Protein AF-A0A8T4A378-F1 (afdb_monomer_lite)

Structure (mmCIF, N/CA/C/O backbone):
data_AF-A0A8T4A378-F1
#
_entry.id   AF-A0A8T4A378-F1
#
loop_
_atom_site.group_PDB
_atom_site.id
_atom_site.type_symbol
_atom_site.label_atom_id
_atom_site.label_alt_id
_atom_site.label_comp_id
_atom_site.label_asym_id
_atom_site.label_entity_id
_atom_site.label_seq_id
_atom_site.pdbx_PDB_ins_code
_atom_site.Cartn_x
_atom_site.Cartn_y
_atom_site.Cartn_z
_atom_site.occupancy
_atom_site.B_iso_or_equiv
_atom_site.auth_seq_id
_atom_site.auth_comp_id
_atom_site.auth_asym_id
_atom_site.auth_atom_id
_atom_site.pdbx_PDB_model_num
ATOM 1 N N . MET A 1 1 ? 8.431 2.546 -14.492 1.00 67.19 1 MET A N 1
ATOM 2 C CA . MET A 1 1 ? 8.158 1.086 -14.587 1.00 67.19 1 MET A CA 1
ATOM 3 C C . MET A 1 1 ? 9.475 0.411 -14.910 1.00 67.19 1 MET A C 1
ATOM 5 O O . MET A 1 1 ? 10.123 0.829 -15.863 1.00 67.19 1 MET A O 1
ATOM 9 N N . LEU A 1 2 ? 9.889 -0.610 -14.153 1.00 64.94 2 LEU A N 1
ATOM 10 C CA . LEU A 1 2 ? 11.177 -1.254 -14.412 1.00 64.94 2 LEU A CA 1
ATOM 11 C C . LEU A 1 2 ? 11.014 -2.350 -15.469 1.00 64.94 2 LEU A C 1
ATOM 13 O O . LEU A 1 2 ? 10.186 -3.251 -15.349 1.00 64.94 2 LEU A O 1
ATOM 17 N N . LEU A 1 3 ? 11.825 -2.283 -16.518 1.00 67.12 3 LEU A N 1
ATOM 18 C CA . LEU A 1 3 ? 11.933 -3.317 -17.537 1.00 67.12 3 LEU A CA 1
ATOM 19 C C . LEU A 1 3 ? 13.198 -4.123 -17.323 1.00 67.12 3 LEU A C 1
ATOM 21 O O . LEU A 1 3 ? 14.292 -3.569 -17.352 1.00 67.12 3 LEU A O 1
ATOM 25 N N . VAL A 1 4 ? 13.056 -5.440 -17.210 1.00 69.69 4 VAL A N 1
ATOM 26 C CA . VAL A 1 4 ? 14.174 -6.374 -17.334 1.00 69.69 4 VAL A CA 1
ATOM 27 C C . VAL A 1 4 ? 14.204 -6.902 -18.768 1.00 69.69 4 VAL A C 1
ATOM 29 O O . VAL A 1 4 ? 13.358 -7.705 -19.153 1.00 69.69 4 VAL A O 1
ATOM 32 N N . VAL A 1 5 ? 15.159 -6.440 -19.576 1.00 66.12 5 VAL A N 1
ATOM 33 C CA . VAL A 1 5 ? 15.225 -6.674 -21.037 1.00 66.12 5 VAL A CA 1
ATOM 34 C C . VAL A 1 5 ? 16.286 -7.703 -21.456 1.00 66.12 5 VAL A C 1
ATOM 36 O O . VAL A 1 5 ? 17.401 -7.356 -21.836 1.00 66.12 5 VAL A O 1
ATOM 39 N N . ARG A 1 6 ? 15.979 -8.996 -21.467 1.00 66.25 6 ARG A N 1
ATOM 40 C CA . ARG A 1 6 ? 16.923 -10.007 -21.968 1.00 66.25 6 ARG A CA 1
ATOM 41 C C . ARG A 1 6 ? 17.134 -9.878 -23.482 1.00 66.25 6 ARG A C 1
ATOM 43 O O . ARG A 1 6 ? 16.238 -10.148 -24.282 1.00 66.25 6 ARG A O 1
ATOM 50 N N . PHE A 1 7 ? 18.352 -9.500 -23.872 1.00 68.50 7 PHE A N 1
ATOM 51 C CA . PHE A 1 7 ? 18.740 -9.371 -25.278 1.00 68.50 7 PHE A CA 1
ATOM 52 C C . PHE A 1 7 ? 18.921 -10.740 -25.953 1.00 68.50 7 PHE A C 1
ATOM 54 O O . PHE A 1 7 ? 19.474 -11.662 -25.341 1.00 68.50 7 PHE A O 1
ATOM 61 N N . PRO A 1 8 ? 18.522 -10.888 -27.228 1.00 63.31 8 PRO A N 1
ATOM 62 C CA . PRO A 1 8 ? 18.773 -12.107 -27.982 1.00 63.31 8 PRO A CA 1
ATOM 63 C C . PRO A 1 8 ? 20.277 -12.299 -28.223 1.00 63.31 8 PRO A C 1
ATOM 65 O O . PRO A 1 8 ? 21.013 -11.344 -28.460 1.00 63.31 8 PRO A O 1
ATOM 68 N N . LYS A 1 9 ? 20.738 -13.557 -28.241 1.00 61.38 9 LYS A N 1
ATOM 69 C CA . LYS A 1 9 ? 22.137 -13.913 -28.566 1.00 61.38 9 LYS A CA 1
ATOM 70 C C . LYS A 1 9 ? 22.497 -13.730 -30.055 1.00 61.38 9 LYS A C 1
ATOM 72 O O . LYS A 1 9 ? 23.640 -13.956 -30.434 1.00 61.38 9 LYS A O 1
ATOM 77 N N . LYS A 1 10 ? 21.526 -13.381 -30.907 1.00 64.00 10 LYS A N 1
ATOM 78 C CA . LYS A 1 10 ? 21.674 -13.224 -32.366 1.00 64.00 10 LYS A CA 1
ATOM 79 C C . LYS A 1 10 ? 21.769 -11.742 -32.758 1.00 64.00 10 LYS A C 1
ATOM 81 O O . LYS A 1 10 ? 21.351 -10.875 -31.994 1.00 64.00 10 LYS A O 1
ATOM 86 N N . GLN A 1 11 ? 22.287 -11.464 -33.961 1.00 63.19 11 GLN A N 1
ATOM 87 C CA . GLN A 1 11 ? 22.305 -10.112 -34.538 1.00 63.19 11 GLN A CA 1
ATOM 88 C C . GLN A 1 11 ? 20.901 -9.494 -34.558 1.00 63.19 11 GLN A C 1
ATOM 90 O O . GLN A 1 11 ? 19.912 -10.163 -34.862 1.00 63.19 11 GLN A O 1
ATOM 95 N N . TRP A 1 12 ? 20.825 -8.207 -34.219 1.00 65.94 12 TRP A N 1
ATOM 96 C CA . TRP A 1 12 ? 19.566 -7.476 -34.122 1.00 65.94 12 TRP A CA 1
ATOM 97 C C . TRP A 1 12 ? 18.919 -7.278 -35.489 1.00 65.94 12 TRP A C 1
ATOM 99 O O . TRP A 1 12 ? 19.597 -7.014 -36.479 1.00 65.94 12 TRP A O 1
ATOM 109 N N . LYS A 1 13 ? 17.588 -7.368 -35.531 1.00 64.50 13 LYS A N 1
ATOM 110 C CA . LYS A 1 13 ? 16.835 -7.364 -36.788 1.00 64.50 13 LYS A CA 1
ATOM 111 C C . LYS A 1 13 ? 16.630 -5.972 -37.387 1.00 64.50 13 LYS A C 1
ATOM 113 O O . LYS A 1 13 ? 16.551 -5.869 -38.606 1.00 64.50 13 LYS A O 1
ATOM 118 N N . LYS A 1 14 ? 16.451 -4.920 -36.569 1.00 65.00 14 LYS A N 1
ATOM 119 C CA . LYS A 1 14 ? 15.999 -3.605 -37.078 1.00 65.00 14 LYS A CA 1
ATOM 120 C C . LYS A 1 14 ? 16.625 -2.374 -36.428 1.00 65.00 14 LYS A C 1
ATOM 122 O O . LYS A 1 14 ? 16.842 -1.390 -37.125 1.00 65.00 14 LYS A O 1
ATOM 127 N N . VAL A 1 15 ? 16.866 -2.374 -35.117 1.00 67.19 15 VAL A N 1
ATOM 128 C CA . VAL A 1 15 ? 17.310 -1.167 -34.391 1.00 67.19 15 VAL A CA 1
ATOM 129 C C . VAL A 1 15 ? 18.485 -1.502 -33.485 1.00 67.19 15 VAL A C 1
ATOM 131 O O . VAL A 1 15 ? 18.543 -2.588 -32.912 1.00 67.19 15 VAL A O 1
ATOM 134 N N . ASN A 1 16 ? 19.412 -0.552 -33.323 1.00 75.81 16 ASN A N 1
ATOM 135 C CA . ASN A 1 16 ? 20.443 -0.644 -32.298 1.00 75.81 16 ASN A CA 1
ATOM 136 C C . ASN A 1 16 ? 19.803 -0.491 -30.910 1.00 75.81 16 ASN A C 1
ATOM 138 O O . ASN A 1 16 ? 19.644 0.625 -30.416 1.00 75.81 16 ASN A O 1
ATOM 142 N N . ILE A 1 17 ? 19.396 -1.611 -30.308 1.00 73.56 17 ILE A N 1
ATOM 143 C CA . ILE A 1 17 ? 18.654 -1.626 -29.045 1.00 73.56 17 ILE A CA 1
ATOM 144 C C . ILE A 1 17 ? 19.477 -1.007 -27.910 1.00 73.56 17 ILE A C 1
ATOM 146 O O . ILE A 1 17 ? 18.937 -0.238 -27.119 1.00 73.56 17 ILE A O 1
ATOM 150 N N . SER A 1 18 ? 20.791 -1.238 -27.865 1.00 70.81 18 SER A N 1
ATOM 151 C CA . SER A 1 18 ? 21.656 -0.625 -26.847 1.00 70.81 18 SER A CA 1
ATOM 152 C C . SER A 1 18 ? 21.669 0.903 -26.916 1.00 70.81 18 SER A C 1
ATOM 154 O O . SER A 1 18 ? 21.672 1.549 -25.868 1.00 70.81 18 SER A O 1
ATOM 156 N N . ARG A 1 19 ? 21.646 1.477 -28.128 1.00 77.81 19 ARG A N 1
ATOM 157 C CA . ARG A 1 19 ? 21.543 2.928 -28.358 1.00 77.81 19 ARG A CA 1
ATOM 158 C C . ARG A 1 19 ? 20.128 3.448 -28.115 1.00 77.81 19 ARG A C 1
ATOM 160 O O . ARG A 1 19 ? 19.964 4.534 -27.581 1.00 77.81 19 ARG A O 1
ATOM 167 N N . PHE A 1 20 ? 19.101 2.685 -28.479 1.00 79.19 20 PHE A N 1
ATOM 168 C CA . PHE A 1 20 ? 17.714 3.053 -28.187 1.00 79.19 20 PHE A CA 1
ATOM 169 C C . PHE A 1 20 ? 17.456 3.130 -26.677 1.00 79.19 20 PHE A C 1
ATOM 171 O O . PHE A 1 20 ? 16.771 4.033 -26.215 1.00 79.19 20 PHE A O 1
ATOM 178 N N . LEU A 1 21 ? 18.040 2.210 -25.909 1.00 75.25 21 LEU A N 1
ATOM 179 C CA . LEU A 1 21 ? 17.865 2.115 -24.464 1.00 75.25 21 LEU A CA 1
ATOM 180 C C . LEU A 1 21 ? 18.826 3.003 -23.659 1.00 75.25 21 LEU A C 1
ATOM 182 O O . LEU A 1 21 ? 18.722 3.048 -22.438 1.00 75.25 21 LEU A O 1
ATOM 186 N N . SER A 1 22 ? 19.779 3.695 -24.295 1.00 75.12 22 SER A N 1
ATOM 187 C CA . SER A 1 22 ? 20.731 4.560 -23.581 1.00 75.12 22 SER A CA 1
ATOM 188 C C . SER A 1 22 ? 20.115 5.862 -23.074 1.00 75.12 22 SER A C 1
ATOM 190 O O . SER A 1 22 ? 20.733 6.522 -22.249 1.00 75.12 22 SER A O 1
ATOM 192 N N . LYS A 1 23 ? 18.932 6.243 -23.573 1.00 78.62 23 LYS A N 1
ATOM 193 C CA . LYS A 1 23 ? 18.187 7.422 -23.099 1.00 78.62 23 LYS A CA 1
ATOM 194 C C . LYS A 1 23 ? 17.462 7.194 -21.770 1.00 78.62 23 LYS A C 1
ATOM 196 O O . LYS A 1 23 ? 16.974 8.152 -21.188 1.00 78.62 23 LYS A O 1
ATOM 201 N N . PHE A 1 24 ? 17.354 5.941 -21.337 1.00 76.12 24 PHE A N 1
ATOM 202 C CA . PHE A 1 24 ? 16.683 5.564 -20.102 1.00 76.12 24 PHE A CA 1
ATOM 203 C C . PHE A 1 24 ? 17.705 5.300 -19.001 1.00 76.12 24 PHE A C 1
ATOM 205 O O . PHE A 1 24 ? 18.818 4.830 -19.270 1.00 76.12 24 PHE A O 1
ATOM 212 N N . GLU A 1 25 ? 17.316 5.579 -17.760 1.00 69.88 25 GLU A N 1
ATOM 213 C CA . GLU A 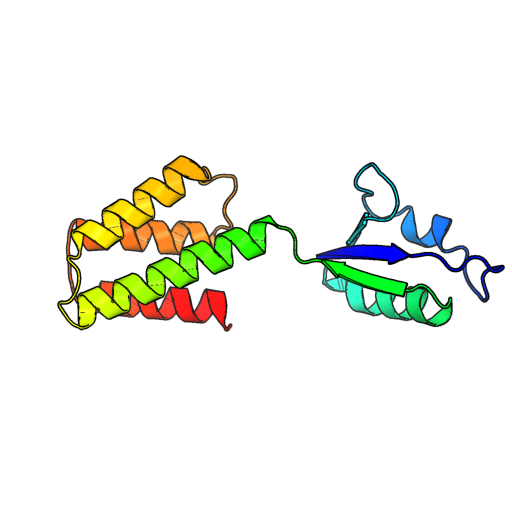1 25 ? 18.161 5.326 -16.603 1.00 69.88 25 GLU A CA 1
ATOM 214 C C . GLU A 1 25 ? 18.367 3.815 -16.421 1.00 69.88 25 GLU A C 1
ATOM 216 O O . GLU A 1 25 ? 17.422 3.019 -16.440 1.00 69.88 25 GLU A O 1
ATOM 221 N N . LYS A 1 26 ? 19.634 3.403 -16.302 1.00 67.75 26 LYS A N 1
ATOM 222 C CA . LYS A 1 26 ? 20.023 2.002 -16.112 1.00 67.75 26 LYS A CA 1
ATOM 223 C C . LYS A 1 26 ? 20.425 1.783 -14.665 1.00 67.75 26 LYS A C 1
ATOM 225 O O . LYS A 1 26 ? 21.401 2.373 -14.201 1.00 67.75 26 LYS A O 1
ATOM 230 N N . ILE A 1 27 ? 19.752 0.855 -13.996 1.00 59.06 27 ILE A N 1
ATOM 231 C CA . ILE A 1 27 ? 20.178 0.394 -12.676 1.00 59.06 27 ILE A CA 1
ATOM 232 C C . ILE A 1 27 ? 21.397 -0.518 -12.887 1.00 59.06 27 ILE A C 1
ATOM 234 O O . ILE A 1 27 ? 21.382 -1.424 -13.726 1.00 59.06 27 ILE A O 1
ATOM 238 N N . ARG A 1 28 ? 22.510 -0.210 -12.208 1.00 46.59 28 ARG A N 1
ATOM 239 C CA . ARG A 1 28 ? 23.793 -0.919 -12.369 1.00 46.59 28 ARG A CA 1
ATOM 240 C C . ARG A 1 28 ? 23.612 -2.416 -12.086 1.00 46.59 28 ARG A C 1
ATOM 242 O O . ARG A 1 28 ? 22.896 -2.782 -11.167 1.00 46.59 28 ARG A O 1
ATOM 249 N N . ALA A 1 29 ? 24.330 -3.240 -12.851 1.00 42.44 29 ALA A N 1
ATOM 250 C CA . ALA A 1 29 ? 24.115 -4.677 -13.066 1.00 42.44 29 ALA A CA 1
ATOM 251 C C . ALA A 1 29 ? 23.027 -4.952 -14.114 1.00 42.44 29 ALA A C 1
ATOM 253 O O . ALA A 1 29 ? 21.868 -5.201 -13.817 1.00 42.44 29 ALA A O 1
ATOM 254 N N . SER A 1 30 ? 23.473 -4.855 -15.371 1.00 52.56 30 SER A N 1
ATOM 255 C CA . SER A 1 30 ? 22.874 -5.383 -16.596 1.00 52.56 30 SER A CA 1
ATOM 256 C C . SER A 1 30 ? 21.375 -5.674 -16.540 1.00 52.56 30 SER A C 1
ATOM 258 O O . SER A 1 30 ? 20.952 -6.683 -15.975 1.00 52.56 30 SER A O 1
ATOM 260 N N . THR A 1 31 ? 20.644 -4.915 -17.359 1.00 61.44 31 THR A N 1
ATOM 261 C CA . THR A 1 31 ? 19.371 -5.311 -17.979 1.00 61.44 31 THR A CA 1
ATOM 262 C C . THR A 1 31 ? 18.109 -4.735 -17.341 1.00 61.44 31 THR A C 1
ATOM 264 O O . THR A 1 31 ? 17.036 -4.959 -17.886 1.00 61.44 31 THR A O 1
ATOM 267 N N . ILE A 1 32 ? 18.221 -3.955 -16.264 1.00 64.75 32 ILE A N 1
ATOM 268 C CA . ILE A 1 32 ? 17.083 -3.247 -15.661 1.00 64.75 32 ILE A CA 1
ATOM 269 C C . ILE A 1 32 ? 17.075 -1.789 -16.121 1.00 64.75 32 ILE A C 1
ATOM 271 O O . ILE A 1 32 ? 18.082 -1.087 -15.995 1.00 64.75 32 ILE A O 1
ATOM 275 N N . ILE A 1 33 ? 15.954 -1.354 -16.684 1.00 72.69 33 ILE A N 1
ATOM 276 C CA . ILE A 1 33 ? 15.783 -0.033 -17.288 1.00 72.69 33 ILE A CA 1
ATOM 277 C C . ILE A 1 33 ? 14.522 0.586 -16.720 1.00 72.69 33 ILE A C 1
ATOM 279 O O . ILE A 1 33 ? 13.464 -0.035 -16.804 1.00 72.69 33 ILE A O 1
ATOM 283 N N . ASP A 1 34 ? 14.623 1.791 -16.171 1.00 70.19 34 ASP A N 1
ATOM 284 C CA . ASP A 1 34 ? 13.427 2.525 -15.779 1.00 70.19 34 ASP A CA 1
ATOM 285 C C . ASP A 1 34 ? 12.838 3.256 -16.983 1.00 70.19 34 ASP A C 1
ATOM 287 O O . ASP A 1 34 ? 13.510 4.033 -17.668 1.00 70.19 34 ASP A O 1
ATOM 291 N N . VAL A 1 35 ? 11.578 2.951 -17.271 1.00 74.94 35 VAL A N 1
ATOM 292 C CA . VAL A 1 35 ? 10.837 3.519 -18.390 1.00 74.94 35 VAL A CA 1
ATOM 293 C C . VAL A 1 35 ? 9.612 4.257 -17.851 1.00 74.94 35 VAL A C 1
ATOM 295 O O . VAL A 1 35 ? 8.797 3.650 -17.141 1.00 74.94 35 VAL A O 1
ATOM 298 N N . PRO A 1 36 ? 9.442 5.547 -18.203 1.00 74.50 36 PRO A N 1
ATOM 299 C CA . PRO A 1 36 ? 8.213 6.283 -17.926 1.00 74.50 36 PRO A CA 1
ATOM 300 C C . PRO A 1 36 ? 7.002 5.595 -18.567 1.00 74.50 36 PRO A C 1
ATOM 302 O O . PRO A 1 36 ? 7.081 5.170 -19.720 1.00 74.50 36 PRO A O 1
ATOM 305 N N . GLU A 1 37 ? 5.863 5.537 -17.873 1.00 73.06 37 GLU A N 1
ATOM 306 C CA . GLU A 1 37 ? 4.665 4.825 -18.362 1.00 73.06 37 GLU A CA 1
ATOM 307 C C . GLU A 1 37 ? 4.192 5.317 -19.736 1.00 73.06 37 GLU A C 1
ATOM 309 O O . GLU A 1 37 ? 3.907 4.513 -20.620 1.00 73.06 37 GLU A O 1
ATOM 314 N N . LYS A 1 38 ? 4.253 6.632 -19.975 1.00 75.75 38 LYS A N 1
ATOM 315 C CA . LYS A 1 38 ? 3.943 7.260 -21.273 1.00 75.75 38 LYS A CA 1
ATOM 316 C C . LYS A 1 38 ? 4.764 6.726 -22.460 1.00 75.75 38 LYS A C 1
ATOM 318 O O . LYS A 1 38 ? 4.332 6.833 -23.604 1.00 75.75 38 LYS A O 1
ATOM 323 N N . GLU A 1 39 ? 5.958 6.181 -22.216 1.00 76.62 39 GLU A N 1
ATOM 324 C CA . GLU A 1 39 ? 6.842 5.621 -23.249 1.00 76.62 39 GLU A CA 1
ATOM 325 C C . GLU A 1 39 ? 6.819 4.086 -23.291 1.00 76.62 39 GLU A C 1
ATOM 327 O O . GLU A 1 39 ? 7.383 3.492 -24.217 1.00 76.62 39 GLU A O 1
ATOM 332 N N . LEU A 1 40 ? 6.141 3.436 -22.341 1.00 79.81 40 LEU A N 1
ATOM 333 C CA . LEU A 1 40 ? 6.161 1.988 -22.145 1.00 79.81 40 LEU A CA 1
ATOM 334 C C . LEU A 1 40 ? 5.702 1.224 -23.393 1.00 79.81 40 LEU A C 1
ATOM 336 O O . LEU A 1 40 ? 6.439 0.378 -23.899 1.00 79.81 40 LEU A O 1
ATOM 340 N N . ASP A 1 41 ? 4.548 1.578 -23.962 1.00 79.81 41 ASP A N 1
ATOM 341 C CA . ASP A 1 41 ? 4.002 0.920 -25.159 1.00 79.81 41 ASP A CA 1
ATOM 342 C C . ASP A 1 41 ? 4.902 1.066 -26.386 1.00 79.81 41 ASP A C 1
ATOM 344 O O . ASP A 1 41 ? 4.979 0.191 -27.255 1.00 79.81 41 ASP A O 1
ATOM 348 N N . HIS A 1 42 ? 5.576 2.208 -26.512 1.00 83.88 42 HIS A N 1
ATOM 349 C CA . HIS A 1 42 ? 6.528 2.418 -27.593 1.00 83.88 42 HIS A CA 1
ATOM 350 C C . HIS A 1 42 ? 7.766 1.534 -27.399 1.00 83.88 42 HIS A C 1
ATOM 352 O O . HIS A 1 42 ? 8.177 0.839 -28.330 1.00 83.88 42 HIS A O 1
ATOM 358 N N . VAL A 1 43 ? 8.314 1.504 -26.183 1.00 82.12 43 VAL A N 1
ATOM 359 C CA . VAL A 1 43 ? 9.484 0.692 -25.837 1.00 82.12 43 VAL A CA 1
ATOM 360 C C . VAL A 1 43 ? 9.192 -0.800 -26.006 1.00 82.12 43 VAL A C 1
ATOM 362 O O . VAL A 1 43 ? 9.961 -1.487 -26.678 1.00 82.12 43 VAL A O 1
ATOM 365 N N . LEU A 1 44 ? 8.056 -1.300 -25.512 1.00 82.06 44 LEU A N 1
ATOM 366 C CA . LEU A 1 44 ? 7.646 -2.701 -25.663 1.00 82.06 44 LEU A CA 1
ATOM 367 C C . LEU A 1 44 ? 7.511 -3.110 -27.135 1.00 82.06 44 LEU A C 1
ATOM 369 O O . LEU A 1 44 ? 8.009 -4.165 -27.531 1.00 82.06 44 LEU A O 1
ATOM 373 N N . ARG A 1 45 ? 6.925 -2.250 -27.981 1.00 83.56 45 ARG A N 1
ATOM 374 C CA . ARG A 1 45 ? 6.833 -2.499 -29.431 1.00 83.56 45 ARG A CA 1
ATOM 375 C C . ARG A 1 45 ? 8.205 -2.591 -30.095 1.00 83.56 45 ARG A C 1
ATOM 377 O O . ARG A 1 45 ? 8.408 -3.445 -30.958 1.00 83.56 45 ARG A O 1
ATOM 384 N N . VAL A 1 46 ? 9.147 -1.726 -29.723 1.00 82.88 46 VAL A N 1
ATOM 385 C CA . VAL A 1 46 ? 10.514 -1.742 -30.273 1.00 82.88 46 VAL A CA 1
ATOM 386 C C . VAL A 1 46 ? 11.273 -2.996 -29.831 1.00 82.88 46 VAL A C 1
ATOM 388 O O . VAL A 1 46 ? 11.931 -3.630 -30.661 1.00 82.88 46 VAL A O 1
ATOM 391 N N . LEU A 1 47 ? 11.148 -3.383 -28.560 1.00 82.06 47 LEU A N 1
ATOM 392 C CA . LEU A 1 47 ? 11.801 -4.564 -27.991 1.00 82.06 47 LEU A CA 1
ATOM 393 C C . LEU A 1 47 ? 11.246 -5.869 -28.577 1.00 82.06 47 LEU A C 1
ATOM 395 O O . LEU A 1 47 ? 12.024 -6.713 -29.025 1.00 82.06 47 LEU A O 1
ATOM 399 N N . SER A 1 48 ? 9.921 -5.991 -28.686 1.00 81.06 48 SER A N 1
ATOM 400 C CA . SER A 1 48 ? 9.250 -7.141 -29.307 1.00 81.06 48 SER A CA 1
ATOM 401 C C . SER A 1 48 ? 9.672 -7.335 -30.770 1.00 81.06 48 SER A C 1
ATOM 403 O O . SER A 1 48 ? 10.008 -8.441 -31.186 1.00 81.06 48 SER A O 1
ATOM 405 N N . ARG A 1 49 ? 9.773 -6.246 -31.550 1.00 81.94 49 ARG A N 1
ATOM 406 C CA . ARG A 1 49 ? 10.227 -6.288 -32.957 1.00 81.94 49 ARG A CA 1
ATOM 407 C C . ARG A 1 49 ? 11.673 -6.762 -33.141 1.00 81.94 49 ARG A C 1
ATOM 409 O O . ARG A 1 49 ? 12.057 -7.073 -34.269 1.00 81.94 49 ARG A O 1
ATOM 416 N N . ASN A 1 50 ? 12.472 -6.768 -32.076 1.00 77.31 50 ASN A N 1
ATOM 417 C CA . ASN A 1 50 ? 13.865 -7.207 -32.082 1.00 77.31 50 ASN A CA 1
ATOM 418 C C . ASN A 1 50 ? 14.070 -8.498 -31.267 1.00 77.31 50 ASN A C 1
ATOM 420 O O . ASN A 1 50 ? 15.196 -8.767 -30.863 1.00 77.31 50 ASN A O 1
ATOM 424 N N . ASP A 1 51 ? 13.008 -9.279 -31.029 1.00 77.00 51 ASP A N 1
ATOM 425 C CA . ASP A 1 51 ? 13.024 -10.547 -30.278 1.00 77.00 51 ASP A CA 1
ATOM 426 C C . ASP A 1 51 ? 13.677 -10.440 -28.884 1.00 77.00 51 ASP A C 1
ATOM 428 O O . ASP A 1 51 ? 14.333 -11.373 -28.415 1.00 77.00 51 ASP A O 1
ATOM 432 N N . CYS A 1 52 ? 13.549 -9.285 -28.227 1.00 76.38 52 CYS A N 1
ATOM 433 C CA . CYS A 1 52 ? 13.978 -9.142 -26.839 1.00 76.38 52 CYS A CA 1
ATOM 434 C C . CYS A 1 52 ? 12.918 -9.757 -25.917 1.00 76.38 52 CYS A C 1
ATOM 436 O O . CYS A 1 52 ? 11.728 -9.486 -26.076 1.00 76.38 52 CYS A O 1
ATOM 438 N N . ASP A 1 53 ? 13.355 -10.547 -24.939 1.00 74.56 53 ASP A N 1
ATOM 439 C CA . ASP A 1 53 ? 12.493 -11.046 -23.866 1.00 74.56 53 ASP A CA 1
ATOM 440 C C . ASP A 1 53 ? 12.409 -9.964 -22.783 1.00 74.56 53 ASP A C 1
ATOM 442 O O . ASP A 1 53 ? 13.430 -9.511 -22.264 1.00 74.56 53 ASP A O 1
ATOM 446 N N . VAL A 1 54 ? 11.201 -9.489 -22.489 1.00 74.50 54 VAL A N 1
ATOM 447 C CA . VAL A 1 54 ? 10.975 -8.365 -21.576 1.00 74.50 54 VAL A CA 1
ATOM 448 C C . VAL A 1 54 ? 10.137 -8.845 -20.409 1.00 74.50 54 VAL A C 1
ATOM 450 O O . VAL A 1 54 ? 9.000 -9.273 -20.589 1.00 74.50 54 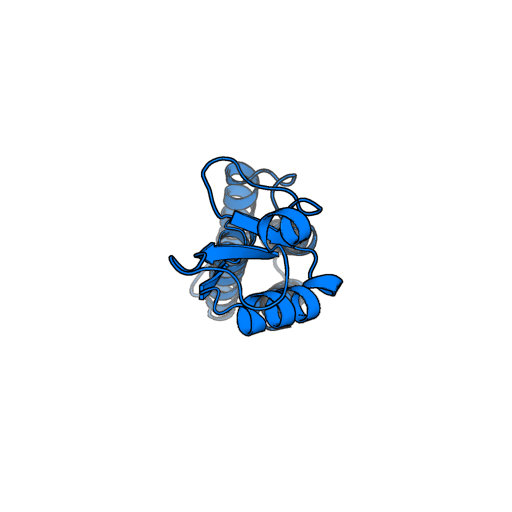VAL A O 1
ATOM 453 N N . LYS A 1 55 ? 10.676 -8.710 -19.198 1.00 73.00 55 LYS A N 1
ATOM 454 C CA . LYS A 1 55 ? 9.896 -8.843 -17.970 1.00 73.00 55 LYS A CA 1
ATOM 45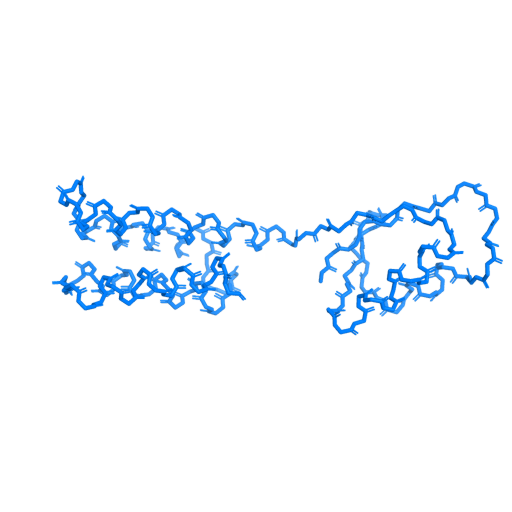5 C C . LYS A 1 55 ? 9.604 -7.463 -17.411 1.00 73.00 55 LYS A C 1
ATOM 457 O O . LYS A 1 55 ? 10.523 -6.696 -17.129 1.00 73.00 55 LYS A O 1
ATOM 462 N N . LEU A 1 56 ? 8.320 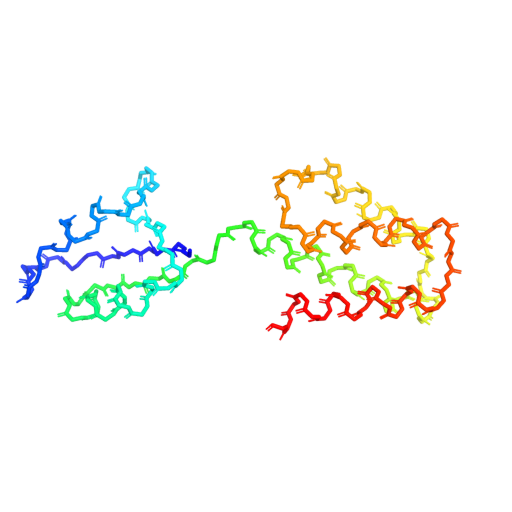-7.173 -17.254 1.00 67.94 56 LEU A N 1
ATOM 463 C CA . LEU A 1 56 ? 7.848 -6.023 -16.498 1.00 67.94 56 LEU A CA 1
ATOM 464 C C . LEU A 1 56 ? 8.052 -6.335 -15.017 1.00 67.94 56 LEU A C 1
ATOM 466 O O . LEU A 1 56 ? 7.591 -7.367 -14.533 1.00 67.94 56 LEU A O 1
ATOM 470 N N . VAL A 1 57 ? 8.769 -5.467 -14.318 1.00 63.59 57 VAL A N 1
ATOM 471 C CA . VAL A 1 57 ? 8.967 -5.547 -12.875 1.00 63.59 57 VAL A CA 1
ATOM 472 C C . VAL A 1 57 ? 8.383 -4.269 -12.289 1.00 63.59 57 VAL A C 1
ATOM 474 O O . VAL A 1 57 ? 8.831 -3.163 -12.601 1.00 63.59 57 VAL A O 1
ATOM 477 N N . LYS A 1 58 ? 7.346 -4.408 -11.460 1.00 56.78 58 LYS A N 1
ATOM 478 C CA . LYS A 1 58 ? 6.885 -3.282 -10.648 1.00 56.78 58 LYS A CA 1
ATOM 479 C C . LYS A 1 58 ? 8.019 -2.920 -9.676 1.00 56.78 58 LYS A C 1
ATOM 481 O O . LYS A 1 58 ? 8.674 -3.824 -9.156 1.00 56.78 58 LYS A O 1
ATOM 486 N N . PRO A 1 59 ? 8.316 -1.630 -9.452 1.00 56.56 59 PRO A N 1
ATOM 487 C CA . PRO A 1 59 ? 9.297 -1.255 -8.442 1.00 56.56 59 PRO A CA 1
ATOM 488 C C . PRO A 1 59 ? 8.880 -1.858 -7.095 1.00 56.56 59 PRO A C 1
ATOM 490 O O . PRO A 1 59 ? 7.717 -1.763 -6.716 1.00 56.56 59 PRO A O 1
ATOM 493 N N . VAL A 1 60 ? 9.834 -2.452 -6.370 1.00 56.59 60 VAL A N 1
ATOM 494 C CA . VAL A 1 60 ? 9.621 -3.109 -5.059 1.00 56.59 60 VAL A CA 1
ATOM 495 C C . VAL A 1 60 ? 8.864 -2.203 -4.076 1.00 56.59 60 VAL A C 1
ATOM 497 O O . VAL A 1 60 ? 8.118 -2.689 -3.234 1.00 56.59 60 VAL A O 1
ATOM 500 N N . LYS A 1 61 ? 9.011 -0.880 -4.229 1.00 62.00 61 LYS A N 1
ATOM 501 C CA . LYS A 1 61 ? 8.273 0.151 -3.490 1.00 62.00 61 LYS A CA 1
ATOM 502 C C . LYS A 1 61 ? 6.748 -0.053 -3.567 1.00 62.00 61 LYS A C 1
ATOM 504 O O . LYS A 1 61 ? 6.104 -0.141 -2.529 1.00 62.00 61 LYS A O 1
ATOM 509 N N . LYS A 1 62 ? 6.216 -0.285 -4.774 1.00 67.38 62 LYS A N 1
ATOM 510 C CA . LYS A 1 62 ? 4.778 -0.465 -5.019 1.00 67.38 62 LYS A CA 1
ATOM 511 C C . LYS A 1 62 ? 4.245 -1.774 -4.436 1.00 67.38 62 LYS A C 1
ATOM 513 O O . LYS A 1 62 ? 3.156 -1.795 -3.886 1.00 67.38 62 LYS A O 1
ATOM 518 N N . GLU A 1 63 ? 5.023 -2.858 -4.476 1.00 70.94 63 GLU A N 1
ATOM 519 C CA . GLU A 1 63 ? 4.620 -4.128 -3.842 1.00 70.94 63 GLU A CA 1
ATOM 520 C C . GLU A 1 63 ? 4.559 -4.022 -2.310 1.00 70.94 63 GLU A C 1
ATOM 522 O O . GLU A 1 63 ? 3.718 -4.650 -1.665 1.00 70.94 63 GLU A O 1
ATOM 527 N N . VAL A 1 64 ? 5.457 -3.236 -1.712 1.00 76.62 64 VAL A N 1
ATOM 528 C CA . VAL A 1 64 ? 5.464 -2.983 -0.267 1.00 76.62 64 VAL A CA 1
ATOM 529 C C . VAL A 1 64 ? 4.270 -2.118 0.133 1.00 76.62 64 VAL A C 1
ATOM 531 O O . VAL A 1 64 ? 3.587 -2.462 1.095 1.00 76.62 64 VAL A O 1
ATOM 534 N N . GLU A 1 65 ? 3.990 -1.051 -0.613 1.00 82.69 65 GLU A N 1
ATOM 535 C CA . GLU A 1 65 ? 2.833 -0.172 -0.405 1.00 82.69 65 GLU A CA 1
ATOM 536 C C . GLU A 1 65 ? 1.512 -0.938 -0.568 1.00 82.69 65 GLU A C 1
ATOM 538 O O . GLU A 1 65 ? 0.703 -0.954 0.357 1.00 82.69 65 GLU A O 1
ATOM 543 N N . GLU A 1 66 ? 1.340 -1.685 -1.668 1.00 86.31 66 GLU A N 1
ATOM 544 C CA . GLU A 1 66 ? 0.176 -2.556 -1.904 1.00 86.31 66 GLU A CA 1
ATOM 545 C C . GLU A 1 66 ? -0.014 -3.551 -0.739 1.00 86.31 66 GLU A C 1
ATOM 547 O O . GLU A 1 66 ? -1.131 -3.786 -0.274 1.00 86.31 66 GLU A O 1
ATOM 552 N N . LYS A 1 67 ? 1.076 -4.110 -0.197 1.00 86.44 67 LYS A N 1
ATOM 553 C CA . LYS A 1 67 ? 1.003 -5.023 0.951 1.00 86.44 67 LYS A CA 1
ATOM 554 C C . LYS A 1 67 ? 0.578 -4.319 2.241 1.00 86.44 67 LYS A C 1
ATOM 556 O O . LYS A 1 67 ? -0.226 -4.876 2.984 1.00 86.44 67 LYS A O 1
ATOM 561 N N . ILE A 1 68 ? 1.115 -3.133 2.524 1.00 88.81 68 ILE A N 1
ATOM 562 C CA . ILE A 1 68 ? 0.755 -2.344 3.711 1.00 88.81 68 ILE A CA 1
ATOM 563 C C . ILE A 1 68 ? -0.725 -1.961 3.653 1.00 88.81 68 ILE A C 1
ATOM 565 O O . ILE A 1 68 ? -1.457 -2.224 4.607 1.00 88.81 68 ILE A O 1
ATOM 569 N N . VAL A 1 69 ? -1.172 -1.410 2.523 1.00 90.81 69 VAL A N 1
ATOM 570 C CA . VAL A 1 69 ? -2.560 -0.9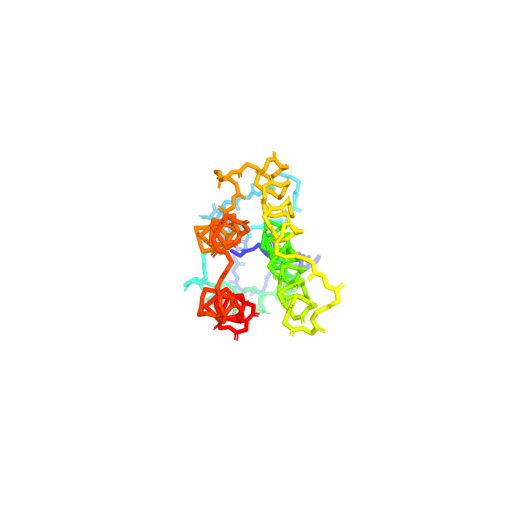79 2.321 1.00 90.81 69 VAL A CA 1
ATOM 571 C C . VAL A 1 69 ? -3.516 -2.176 2.368 1.00 90.81 69 VAL A C 1
ATOM 573 O O . VAL A 1 69 ? -4.581 -2.102 2.978 1.00 90.81 69 VAL A O 1
ATOM 576 N N . SER A 1 70 ? -3.123 -3.332 1.821 1.00 90.81 70 SER A N 1
ATOM 577 C CA . SER A 1 70 ? -3.923 -4.561 1.919 1.00 90.81 70 SER A CA 1
ATOM 578 C C . SER A 1 70 ? -4.086 -5.060 3.359 1.00 90.81 70 SER A C 1
ATOM 580 O O . SER A 1 70 ? -5.187 -5.455 3.748 1.00 90.81 70 SER A O 1
ATOM 582 N N . GLU A 1 71 ? -3.022 -5.051 4.164 1.00 92.31 71 GLU A N 1
ATOM 583 C CA . GLU A 1 71 ? -3.107 -5.433 5.579 1.00 92.31 71 GLU A CA 1
ATOM 584 C C . GLU A 1 71 ? -3.942 -4.431 6.390 1.00 92.31 71 GLU A C 1
ATOM 586 O O . GLU A 1 71 ? -4.750 -4.853 7.221 1.00 92.31 71 GLU A O 1
ATOM 591 N N . LEU A 1 72 ? -3.834 -3.132 6.094 1.00 93.19 72 LEU A N 1
ATOM 592 C CA . LEU A 1 72 ? -4.677 -2.103 6.701 1.00 93.19 72 LEU A CA 1
ATOM 593 C C . LEU A 1 72 ? -6.162 -2.337 6.390 1.00 93.19 72 LEU A C 1
ATOM 595 O O . LEU A 1 72 ? -6.978 -2.368 7.308 1.00 93.19 72 LEU A O 1
ATOM 599 N N . LEU A 1 73 ? -6.511 -2.609 5.127 1.00 93.81 73 LEU A N 1
ATOM 600 C CA . LEU A 1 73 ? -7.886 -2.910 4.718 1.00 93.81 73 LEU A CA 1
ATOM 601 C C . LEU A 1 73 ? -8.464 -4.121 5.467 1.00 93.81 73 LEU A C 1
ATOM 603 O O . LEU A 1 73 ? -9.614 -4.091 5.910 1.00 93.81 73 LEU A O 1
ATOM 607 N N . LYS A 1 74 ? -7.675 -5.190 5.641 1.00 93.31 74 LYS A N 1
ATOM 608 C CA . LYS A 1 74 ? -8.094 -6.354 6.443 1.00 93.31 74 LYS A CA 1
ATOM 609 C C . LYS A 1 74 ? -8.337 -5.972 7.899 1.00 93.31 74 LYS A C 1
ATOM 611 O O . LYS A 1 74 ? -9.265 -6.485 8.521 1.00 93.31 74 LYS A O 1
ATOM 616 N N . LEU A 1 75 ? -7.504 -5.097 8.453 1.00 92.69 75 LEU A N 1
ATOM 617 C CA . LEU A 1 75 ? -7.638 -4.647 9.831 1.00 92.69 75 LEU A CA 1
ATOM 618 C C . LEU A 1 75 ? -8.890 -3.778 10.015 1.00 92.69 75 LEU A C 1
ATOM 620 O O . LEU A 1 75 ? -9.624 -3.987 10.978 1.00 92.69 75 LEU A O 1
ATOM 624 N N . CYS A 1 76 ? -9.209 -2.907 9.054 1.00 92.00 76 CYS A N 1
ATOM 625 C CA . CYS A 1 76 ? -10.472 -2.164 9.021 1.00 92.00 76 CYS A CA 1
ATOM 626 C C . CYS A 1 76 ? -11.688 -3.097 9.043 1.00 92.00 76 CYS A C 1
ATOM 628 O O . CYS A 1 76 ? -12.592 -2.918 9.860 1.00 92.00 76 CYS A O 1
ATOM 630 N N . GLN A 1 77 ? -11.672 -4.151 8.220 1.00 92.06 77 GLN A N 1
ATOM 631 C CA . GLN A 1 77 ? -12.739 -5.156 8.200 1.00 92.06 77 GLN A CA 1
ATOM 632 C C . GLN A 1 77 ? -12.881 -5.870 9.550 1.00 92.06 77 GLN A C 1
ATOM 634 O O . GLN A 1 77 ? -13.999 -6.044 10.030 1.00 92.06 77 GLN A O 1
ATOM 639 N N . LYS A 1 78 ? -11.771 -6.231 10.204 1.00 92.50 78 LYS A N 1
ATOM 640 C CA . LYS A 1 78 ? -11.807 -6.826 11.550 1.00 92.50 78 LYS A CA 1
ATOM 641 C C . LYS A 1 78 ? -12.390 -5.875 12.590 1.00 92.50 78 LYS A C 1
ATOM 643 O O . LYS A 1 78 ? -13.210 -6.302 13.397 1.00 92.50 78 LYS A O 1
ATOM 648 N N . VAL A 1 79 ? -12.024 -4.591 12.559 1.00 91.19 79 VAL A N 1
ATOM 649 C CA . VAL A 1 79 ? -12.607 -3.580 13.457 1.00 91.19 79 VAL A CA 1
ATOM 650 C C . VAL A 1 79 ? -14.111 -3.439 13.211 1.00 91.19 79 VAL A C 1
ATOM 652 O O . VAL A 1 79 ? -14.885 -3.442 14.165 1.00 91.19 79 VAL A O 1
ATOM 655 N N . ARG A 1 80 ? -14.552 -3.413 11.947 1.00 89.94 80 ARG A N 1
ATOM 656 C CA . ARG A 1 80 ? -15.979 -3.387 11.578 1.00 89.94 80 ARG A CA 1
ATOM 657 C C . ARG A 1 80 ? -16.744 -4.603 12.118 1.00 89.94 80 ARG A C 1
ATOM 659 O O . ARG A 1 80 ? -17.894 -4.467 12.528 1.00 89.94 80 ARG A O 1
ATOM 666 N N . MET A 1 81 ? -16.106 -5.771 12.137 1.00 92.62 81 MET A N 1
ATOM 667 C CA . MET A 1 81 ? -16.667 -7.018 12.670 1.00 92.62 81 MET A CA 1
ATOM 668 C C . MET A 1 81 ? -16.522 -7.156 14.198 1.00 92.62 81 MET A C 1
ATOM 670 O O . MET A 1 81 ? -16.940 -8.169 14.752 1.00 92.62 81 MET A O 1
ATOM 674 N N . ASN A 1 82 ? -15.975 -6.150 14.894 1.00 88.69 82 ASN A N 1
ATOM 675 C CA . ASN A 1 82 ? -15.620 -6.191 16.321 1.00 88.69 82 ASN A CA 1
ATOM 676 C C . ASN A 1 82 ? -14.622 -7.309 16.697 1.00 88.69 82 ASN A C 1
ATOM 678 O O . ASN A 1 82 ? -14.582 -7.757 17.841 1.00 88.69 82 ASN A O 1
ATOM 682 N N . GLU A 1 83 ? -13.797 -7.746 15.746 1.00 92.00 83 GLU A N 1
ATOM 683 C CA . GLU A 1 83 ? -12.724 -8.733 15.941 1.00 92.00 83 GLU A CA 1
ATOM 684 C C . GLU A 1 83 ? -11.365 -8.083 16.260 1.00 92.00 83 GLU A C 1
ATOM 686 O O . GLU A 1 83 ? -10.417 -8.779 16.621 1.00 92.00 83 GLU A O 1
ATOM 691 N N . ALA A 1 84 ? -11.262 -6.760 16.113 1.00 92.06 84 ALA A N 1
ATOM 692 C CA . ALA A 1 84 ? -10.081 -5.959 16.426 1.00 92.06 84 ALA A CA 1
ATOM 693 C C . ALA A 1 84 ? -10.488 -4.600 17.014 1.00 92.06 84 ALA A C 1
ATOM 695 O O . ALA A 1 84 ? -11.611 -4.131 16.815 1.00 92.06 84 ALA A O 1
ATOM 696 N N . GLN A 1 85 ? -9.570 -3.946 17.723 1.00 90.75 85 GLN A N 1
ATOM 697 C CA . GLN A 1 85 ? -9.784 -2.613 18.287 1.00 90.75 85 GLN A CA 1
ATOM 698 C C . GLN A 1 85 ? -9.285 -1.504 17.348 1.00 90.75 85 GLN A C 1
ATOM 700 O O . GLN A 1 85 ? -8.250 -1.671 16.703 1.00 90.75 85 GLN A O 1
ATOM 705 N N . PRO A 1 86 ? -9.917 -0.312 17.339 1.00 90.25 86 PRO A N 1
ATOM 706 C CA . PRO A 1 86 ? -9.420 0.850 16.592 1.00 90.25 86 PRO A CA 1
ATOM 707 C C . PRO A 1 86 ? -7.952 1.203 16.869 1.00 90.25 86 PRO A C 1
ATOM 709 O O . PRO A 1 86 ? -7.220 1.616 15.974 1.00 90.25 86 PRO A O 1
ATOM 712 N N . LYS A 1 87 ? -7.494 0.959 18.102 1.00 92.00 87 LYS A N 1
ATOM 713 C CA . LYS A 1 87 ? -6.103 1.145 18.537 1.00 92.00 87 LYS A CA 1
ATOM 714 C C . LYS A 1 87 ? -5.098 0.318 17.726 1.00 92.00 87 LYS A C 1
ATOM 716 O O . LYS A 1 87 ? -3.947 0.717 17.572 1.00 92.00 87 LYS A O 1
ATOM 721 N N . GLU A 1 88 ? -5.515 -0.842 17.223 1.00 91.88 88 GLU A N 1
ATOM 722 C CA . GLU A 1 88 ? -4.663 -1.710 16.408 1.00 91.88 88 GLU A CA 1
ATOM 723 C C . GLU A 1 88 ? -4.397 -1.094 15.033 1.00 91.88 88 GLU A C 1
ATOM 725 O O . GLU A 1 88 ? -3.291 -1.243 14.518 1.00 91.88 88 GLU A O 1
ATOM 730 N N . ILE A 1 89 ? -5.363 -0.350 14.478 1.00 91.81 89 ILE A N 1
ATOM 731 C CA . ILE A 1 89 ? -5.201 0.397 13.222 1.00 91.81 89 ILE A CA 1
ATOM 732 C C . ILE A 1 89 ? -4.177 1.520 13.391 1.00 91.81 89 ILE A C 1
ATOM 734 O O . ILE A 1 89 ? -3.231 1.594 12.609 1.00 91.81 89 ILE A O 1
ATOM 738 N N . GLU A 1 90 ? -4.302 2.329 14.448 1.00 92.50 90 GLU A N 1
ATOM 739 C CA . GLU A 1 90 ? -3.322 3.381 14.767 1.00 92.50 90 GLU A CA 1
ATOM 740 C C . GLU A 1 90 ? -1.921 2.791 14.935 1.00 92.50 90 GLU A C 1
ATOM 742 O O . GLU A 1 90 ? -0.960 3.296 14.356 1.00 92.50 90 GLU A O 1
ATOM 747 N N . LYS A 1 91 ? -1.803 1.696 15.694 1.00 92.94 91 LYS A N 1
ATOM 748 C CA . LYS A 1 91 ? -0.514 1.047 15.930 1.00 92.94 91 LYS A CA 1
ATOM 749 C C . LYS A 1 91 ? 0.101 0.522 14.634 1.00 92.94 91 LYS A C 1
ATOM 751 O O . LYS A 1 91 ? 1.273 0.778 14.378 1.00 92.94 91 LYS A O 1
ATOM 756 N N . PHE A 1 92 ? -0.681 -0.178 13.811 1.00 93.38 92 PHE A N 1
ATOM 757 C CA . PHE A 1 92 ? -0.211 -0.687 12.525 1.00 93.38 92 PHE A CA 1
ATOM 758 C C . PHE A 1 92 ? 0.267 0.448 11.614 1.00 93.38 92 PHE A C 1
ATOM 760 O O . PHE A 1 92 ? 1.344 0.353 11.026 1.00 93.38 92 PHE A O 1
ATOM 767 N N . ALA A 1 93 ? -0.505 1.533 11.531 1.00 90.50 93 ALA A N 1
ATOM 768 C CA . ALA A 1 93 ? -0.175 2.671 10.689 1.00 90.50 93 ALA A CA 1
ATOM 769 C C . ALA A 1 93 ? 1.093 3.403 11.159 1.00 90.50 93 ALA A C 1
ATOM 771 O O . ALA A 1 93 ? 1.984 3.682 10.354 1.00 90.50 93 ALA A O 1
ATOM 772 N N . ALA A 1 94 ? 1.223 3.640 12.468 1.00 90.00 94 ALA A N 1
ATOM 773 C CA . ALA A 1 94 ? 2.416 4.240 13.058 1.00 90.00 94 ALA A CA 1
ATOM 774 C C . ALA A 1 94 ? 3.665 3.363 12.856 1.00 90.00 94 ALA A C 1
ATOM 776 O O . ALA A 1 94 ? 4.721 3.875 12.477 1.00 90.00 94 ALA A O 1
ATOM 777 N N . ASP A 1 95 ? 3.542 2.044 13.044 1.00 88.50 95 ASP A N 1
ATOM 778 C CA . ASP A 1 95 ? 4.635 1.088 12.834 1.00 88.50 95 ASP A CA 1
ATOM 779 C C . ASP A 1 95 ? 5.063 1.039 11.357 1.00 88.50 95 ASP A C 1
ATOM 781 O O . ASP A 1 95 ? 6.259 0.994 11.055 1.00 88.50 95 ASP A O 1
ATOM 785 N N . ALA A 1 96 ? 4.108 1.081 10.421 1.00 86.56 96 ALA A N 1
ATOM 786 C CA . ALA A 1 96 ? 4.391 1.139 8.990 1.00 86.56 96 ALA A CA 1
ATOM 787 C C . ALA A 1 96 ? 5.135 2.434 8.620 1.00 86.56 96 ALA A C 1
ATOM 789 O O . ALA A 1 96 ? 6.188 2.378 7.980 1.00 86.56 96 ALA A O 1
ATOM 790 N N . ILE A 1 97 ? 4.666 3.589 9.097 1.00 84.38 97 ILE A N 1
ATOM 791 C CA . ILE A 1 97 ? 5.330 4.880 8.877 1.00 84.38 97 ILE A CA 1
ATOM 792 C C . ILE A 1 97 ? 6.755 4.876 9.446 1.00 84.38 97 ILE A C 1
ATOM 794 O O . ILE A 1 97 ? 7.702 5.250 8.750 1.00 84.38 97 ILE A O 1
ATOM 798 N N . ALA A 1 98 ? 6.935 4.410 10.683 1.00 81.62 98 ALA A N 1
ATOM 799 C CA . ALA A 1 98 ? 8.243 4.364 11.331 1.00 81.62 98 ALA A CA 1
ATOM 800 C C . ALA A 1 98 ? 9.221 3.434 10.596 1.00 81.62 98 ALA A C 1
ATOM 802 O O . ALA A 1 98 ? 10.404 3.747 10.457 1.00 81.62 98 ALA A O 1
ATOM 803 N N . LYS A 1 99 ? 8.729 2.294 10.099 1.00 79.88 99 LYS A N 1
ATOM 804 C CA . LYS A 1 99 ? 9.546 1.286 9.418 1.00 79.88 99 LYS A CA 1
ATOM 805 C C . LYS A 1 99 ? 9.963 1.696 8.009 1.00 79.88 99 LYS A C 1
ATOM 807 O O . LYS A 1 99 ? 11.073 1.363 7.594 1.00 79.88 99 LYS A O 1
ATOM 812 N N . PHE A 1 100 ? 9.087 2.368 7.267 1.00 71.00 100 PHE A N 1
ATOM 813 C CA . PHE A 1 100 ? 9.333 2.686 5.860 1.00 71.00 100 PHE A CA 1
ATOM 814 C C . PHE A 1 100 ? 9.797 4.133 5.635 1.00 71.00 100 PHE A C 1
ATOM 816 O O . PHE A 1 100 ? 10.461 4.368 4.632 1.00 71.00 100 PHE A O 1
ATOM 823 N N . SER A 1 101 ? 9.601 5.038 6.607 1.00 61.12 101 SER A N 1
ATOM 824 C CA . SER A 1 101 ? 9.768 6.499 6.491 1.00 61.12 101 SER A CA 1
ATOM 825 C C . SER A 1 101 ? 8.837 7.108 5.432 1.00 61.12 101 SER A C 1
ATOM 827 O O . SER A 1 101 ? 8.839 6.673 4.286 1.00 61.12 101 SER A O 1
ATOM 829 N N . LEU A 1 102 ? 8.074 8.149 5.795 1.00 55.88 102 LEU A N 1
ATOM 830 C CA . LEU A 1 102 ? 7.083 8.804 4.914 1.00 55.88 102 LEU A CA 1
ATOM 831 C C . LEU A 1 102 ? 7.658 9.214 3.549 1.00 55.88 102 LEU A C 1
ATOM 833 O O . LEU A 1 102 ? 7.016 9.017 2.528 1.00 55.88 102 LEU A O 1
ATOM 837 N N . GLU A 1 103 ? 8.909 9.676 3.511 1.00 53.25 103 GLU A N 1
ATOM 838 C CA . GLU A 1 103 ? 9.602 10.090 2.278 1.00 53.25 103 GLU A CA 1
ATOM 839 C C . GLU A 1 103 ? 9.805 8.953 1.257 1.00 53.25 103 GLU A C 1
ATOM 841 O O . GLU A 1 103 ? 10.123 9.195 0.093 1.00 53.25 103 GLU A O 1
ATOM 846 N N . LYS A 1 104 ? 9.657 7.694 1.689 1.00 64.31 104 LYS A N 1
ATOM 847 C CA . LYS A 1 104 ? 9.772 6.501 0.844 1.00 64.31 104 LYS A CA 1
ATOM 848 C C . LYS A 1 104 ? 8.439 5.796 0.638 1.00 64.31 104 LYS A C 1
ATOM 850 O O . LYS A 1 104 ? 8.464 4.675 0.138 1.00 64.31 104 LYS A O 1
ATOM 855 N N . LEU A 1 105 ? 7.319 6.406 1.002 1.00 68.88 105 LEU A N 1
ATOM 856 C CA . LEU A 1 105 ? 5.994 5.952 0.596 1.00 68.88 105 LEU A CA 1
ATOM 857 C C . LEU A 1 105 ? 5.501 6.823 -0.558 1.00 68.88 105 LEU A C 1
ATOM 859 O O . LEU A 1 105 ? 6.057 7.885 -0.843 1.00 68.88 105 LEU A O 1
ATOM 863 N N . ASP A 1 106 ? 4.575 6.294 -1.335 1.00 79.38 106 ASP A N 1
ATOM 864 C CA . ASP A 1 106 ? 3.722 7.084 -2.207 1.00 79.38 106 ASP A CA 1
ATOM 865 C C . ASP A 1 106 ? 2.829 8.012 -1.365 1.00 79.38 106 ASP A C 1
ATOM 867 O O . ASP A 1 106 ? 2.506 7.678 -0.222 1.00 79.38 106 ASP A O 1
ATOM 871 N N . GLU A 1 107 ? 2.478 9.180 -1.904 1.00 81.88 107 GLU A N 1
ATOM 872 C CA . GLU A 1 107 ? 1.674 10.190 -1.200 1.00 81.88 107 GLU A CA 1
ATOM 873 C C . GLU A 1 107 ? 0.310 9.611 -0.800 1.00 81.88 107 GLU A C 1
ATOM 875 O O . GLU A 1 107 ? -0.079 9.709 0.362 1.00 81.88 107 GLU A O 1
ATOM 880 N N . GLU A 1 108 ? -0.331 8.855 -1.697 1.00 85.50 108 GLU A N 1
ATOM 881 C CA . GLU A 1 108 ? -1.620 8.211 -1.423 1.00 85.50 108 GLU A CA 1
ATOM 882 C C . GLU A 1 108 ? -1.503 7.158 -0.308 1.00 85.50 108 GLU A C 1
ATOM 884 O O . GLU A 1 108 ? -2.328 7.086 0.604 1.00 85.50 108 GLU A O 1
ATOM 889 N N . ALA A 1 109 ? -0.436 6.351 -0.328 1.00 86.44 109 ALA A N 1
ATOM 890 C CA . ALA A 1 109 ? -0.193 5.347 0.706 1.00 86.44 109 ALA A CA 1
ATOM 891 C C . ALA A 1 109 ? 0.109 5.988 2.073 1.00 86.44 109 ALA A C 1
ATOM 893 O O . ALA A 1 109 ? -0.268 5.438 3.111 1.00 86.44 109 ALA A O 1
ATOM 894 N N . ALA A 1 110 ? 0.795 7.132 2.090 1.00 87.12 110 ALA A N 1
ATOM 895 C CA . ALA A 1 110 ? 1.066 7.888 3.305 1.00 87.12 110 ALA A CA 1
ATOM 896 C C . ALA A 1 110 ? -0.220 8.489 3.894 1.00 87.12 110 ALA A C 1
ATOM 898 O O . ALA A 1 110 ? -0.458 8.339 5.095 1.00 87.12 110 ALA A O 1
ATOM 899 N N . ASP A 1 111 ? -1.072 9.085 3.059 1.00 90.56 111 ASP A N 1
ATOM 900 C CA . ASP A 1 111 ? -2.350 9.674 3.470 1.00 90.56 111 ASP A CA 1
ATOM 901 C C . ASP A 1 111 ? -3.286 8.627 4.083 1.00 90.56 111 ASP A C 1
ATOM 903 O O . ASP A 1 111 ? -3.828 8.824 5.175 1.00 90.56 111 ASP A O 1
ATOM 907 N N . ILE A 1 112 ? -3.382 7.449 3.459 1.00 93.31 112 ILE A N 1
ATOM 908 C CA . ILE A 1 112 ? -4.141 6.307 3.985 1.00 93.31 112 ILE A CA 1
ATOM 909 C C . ILE A 1 112 ? -3.667 5.911 5.397 1.00 93.31 112 ILE A C 1
ATOM 911 O O . ILE A 1 112 ? -4.478 5.618 6.282 1.00 93.31 112 ILE A O 1
ATOM 915 N N . LEU A 1 113 ? -2.352 5.903 5.643 1.00 91.94 113 LEU A N 1
ATOM 916 C CA . LEU A 1 113 ? -1.799 5.579 6.962 1.00 91.94 113 LEU A CA 1
ATOM 917 C C . LEU A 1 113 ? -2.062 6.693 7.981 1.00 91.94 113 LEU A C 1
ATOM 919 O O . LEU A 1 113 ? -2.348 6.400 9.145 1.00 91.94 113 LEU A O 1
ATOM 923 N N . HIS A 1 114 ? -2.016 7.958 7.566 1.00 91.88 114 HIS A N 1
ATOM 924 C CA . HIS A 1 114 ? -2.372 9.083 8.427 1.00 91.88 114 HIS A CA 1
ATOM 925 C C . HIS A 1 114 ? -3.835 9.021 8.878 1.00 91.88 114 HIS A C 1
ATOM 927 O O . HIS A 1 114 ? -4.089 9.135 10.081 1.00 91.88 114 HIS A O 1
ATOM 933 N N . LEU A 1 115 ? -4.765 8.709 7.971 1.00 92.00 115 LEU A N 1
ATOM 934 C CA . LEU A 1 115 ? -6.168 8.458 8.318 1.00 92.00 115 LEU A CA 1
ATOM 935 C C . LEU A 1 115 ? -6.304 7.323 9.346 1.00 92.00 115 LEU A C 1
ATOM 937 O O . LEU A 1 115 ? -7.074 7.427 10.301 1.00 92.00 115 LEU A O 1
ATOM 941 N N . GLY A 1 116 ? -5.509 6.256 9.210 1.00 92.06 116 GLY A N 1
ATOM 942 C CA . GLY A 1 116 ? -5.459 5.164 10.187 1.00 92.06 116 GLY A CA 1
ATOM 943 C C . GLY A 1 116 ? -5.026 5.608 11.593 1.00 92.06 116 GLY A C 1
ATOM 944 O O . GLY A 1 116 ? -5.593 5.156 12.591 1.00 92.06 116 GLY A O 1
ATOM 945 N N . ILE A 1 117 ? -4.054 6.520 11.693 1.00 91.12 117 ILE A N 1
ATOM 946 C CA . ILE A 1 117 ? -3.625 7.103 12.975 1.00 91.12 117 ILE A CA 1
ATOM 947 C C . ILE A 1 117 ? -4.737 7.961 13.584 1.00 91.12 117 ILE A C 1
ATOM 949 O O . ILE A 1 117 ? -4.996 7.864 14.785 1.00 91.12 117 ILE A O 1
ATOM 953 N N . GLU A 1 118 ? -5.388 8.802 12.782 1.00 90.31 118 GLU A N 1
ATOM 954 C CA . GLU A 1 118 ? -6.492 9.652 13.241 1.00 90.31 118 GLU A CA 1
ATOM 955 C C . GLU A 1 118 ? -7.674 8.819 13.735 1.00 90.31 118 GLU A C 1
ATOM 957 O O . GLU A 1 118 ? -8.193 9.069 14.825 1.00 90.31 118 GLU A O 1
ATOM 962 N N . PHE A 1 119 ? -8.019 7.751 13.014 1.00 91.31 119 PHE A N 1
ATOM 963 C CA . PHE A 1 119 ? -9.083 6.836 13.410 1.00 91.31 119 PHE A CA 1
ATOM 964 C C . PHE A 1 119 ? -8.847 6.190 14.781 1.00 91.31 119 PHE A C 1
ATOM 966 O O . PHE A 1 119 ? -9.789 6.049 15.556 1.00 91.31 119 PHE A O 1
ATOM 973 N N . GLY A 1 120 ? -7.617 5.802 15.131 1.00 86.94 120 GLY A N 1
ATOM 974 C CA . GLY A 1 120 ? -7.369 5.234 16.463 1.00 86.94 120 GLY A CA 1
ATOM 975 C C . GLY A 1 120 ? -7.417 6.259 17.602 1.00 86.94 120 GLY A C 1
ATOM 976 O O . GLY A 1 120 ? -7.631 5.865 18.752 1.00 86.94 120 GLY A O 1
ATOM 977 N N . LYS A 1 121 ? -7.270 7.559 17.300 1.00 87.00 121 LYS A N 1
ATOM 978 C CA . LYS A 1 121 ? -7.454 8.655 18.267 1.00 87.00 121 LYS A CA 1
ATOM 979 C C . LYS A 1 121 ? -8.929 8.983 18.469 1.00 87.00 121 LYS A C 1
ATOM 981 O O . LYS A 1 121 ? -9.366 9.103 19.611 1.00 87.00 121 LYS A O 1
ATOM 986 N N . GLU A 1 122 ? -9.684 9.084 17.377 1.00 89.56 122 GLU A N 1
ATOM 987 C CA . GLU A 1 122 ? -11.115 9.403 17.378 1.00 89.56 122 GLU A CA 1
ATOM 988 C C . GLU A 1 122 ? -11.908 8.387 16.535 1.00 89.56 122 GLU A C 1
ATOM 990 O O . GLU A 1 122 ? -12.283 8.661 15.389 1.00 89.56 122 GLU A O 1
ATOM 995 N N . PRO A 1 123 ? -12.192 7.192 17.091 1.00 87.00 123 PRO A N 1
ATOM 996 C CA . PRO A 1 123 ? -12.829 6.126 16.334 1.00 87.00 123 PRO A CA 1
ATOM 997 C C . PRO A 1 123 ? -14.262 6.484 15.959 1.00 87.00 123 PRO A C 1
ATOM 999 O O . PRO A 1 123 ? -15.140 6.596 16.816 1.00 87.00 123 PRO A O 1
ATOM 1002 N N . ASN A 1 124 ? -14.522 6.605 14.661 1.00 89.94 124 ASN A N 1
ATOM 1003 C CA . ASN A 1 124 ? -15.864 6.789 14.134 1.00 89.94 124 ASN A CA 1
ATOM 1004 C C . ASN A 1 124 ? -16.061 5.996 12.829 1.00 89.94 124 ASN A C 1
ATOM 1006 O O . ASN A 1 124 ? -15.134 5.777 12.049 1.00 89.94 124 ASN A O 1
ATOM 1010 N N . LEU A 1 125 ? -17.292 5.535 12.594 1.00 85.19 125 LEU A N 1
ATOM 1011 C CA . LEU A 1 125 ? -17.611 4.656 11.462 1.00 85.19 125 LEU A CA 1
ATOM 1012 C C . LEU A 1 125 ? -17.475 5.337 10.091 1.00 85.19 125 LEU A C 1
ATOM 1014 O O . LEU A 1 125 ? -17.306 4.637 9.088 1.00 85.19 125 LEU A O 1
ATOM 1018 N N . LEU A 1 126 ? -17.562 6.670 10.039 1.00 87.19 126 LEU A N 1
ATOM 1019 C CA . LEU A 1 126 ? -17.400 7.432 8.801 1.00 87.19 126 LEU A CA 1
ATOM 1020 C C . LEU A 1 126 ? -15.940 7.372 8.347 1.00 87.19 126 LEU A C 1
ATOM 1022 O O . LEU A 1 126 ? -15.682 6.901 7.244 1.00 87.19 126 LEU A O 1
ATOM 1026 N N . THR A 1 127 ? -15.001 7.696 9.236 1.00 87.56 127 THR A N 1
ATOM 1027 C CA . THR A 1 127 ? -13.558 7.599 8.984 1.00 87.56 127 THR A CA 1
ATOM 1028 C C . THR A 1 127 ? -13.132 6.161 8.693 1.00 87.56 127 THR A C 1
ATOM 1030 O O . THR A 1 127 ? -12.338 5.931 7.790 1.00 87.56 127 THR A O 1
ATOM 1033 N N . LEU A 1 128 ? -13.703 5.156 9.373 1.00 90.50 128 LEU A N 1
ATOM 1034 C CA . LEU A 1 128 ? -13.425 3.753 9.034 1.00 90.50 128 LEU A CA 1
ATOM 1035 C C . LEU A 1 128 ? -13.847 3.409 7.595 1.00 90.50 128 LEU A C 1
ATOM 1037 O O . LEU A 1 128 ? -13.129 2.707 6.887 1.00 90.50 128 LEU A O 1
ATOM 1041 N N . SER A 1 129 ? -15.012 3.897 7.163 1.00 91.38 129 SER A N 1
ATOM 1042 C CA . SER A 1 129 ? -15.517 3.660 5.805 1.00 91.38 129 SER A CA 1
ATOM 1043 C C . SER A 1 129 ? -14.711 4.421 4.750 1.00 91.38 129 SER A C 1
ATOM 1045 O O . SER A 1 129 ? -14.538 3.916 3.644 1.00 91.38 129 SER A O 1
ATOM 1047 N N . GLU A 1 130 ? -14.205 5.603 5.096 1.00 92.62 130 GLU A N 1
ATOM 1048 C CA . GLU A 1 130 ? -13.289 6.388 4.269 1.00 92.62 130 GLU A CA 1
ATOM 1049 C C . GLU A 1 130 ? -11.955 5.663 4.083 1.00 92.62 130 GLU A C 1
ATOM 1051 O O . GLU A 1 130 ? -11.572 5.407 2.947 1.00 92.62 130 GLU A O 1
ATOM 1056 N N . ILE A 1 131 ? -11.322 5.188 5.162 1.00 92.19 131 ILE A N 1
ATOM 1057 C CA . ILE A 1 131 ? -10.086 4.393 5.075 1.00 92.19 131 ILE A CA 1
ATOM 1058 C C . ILE A 1 131 ? -10.297 3.156 4.195 1.00 92.19 131 ILE A C 1
ATOM 1060 O O . ILE A 1 131 ? -9.480 2.864 3.325 1.00 92.19 131 ILE A O 1
ATOM 1064 N N . GLU A 1 132 ? -11.398 2.420 4.384 1.00 92.31 132 GLU A N 1
ATOM 1065 C CA . GLU A 1 132 ? -11.706 1.250 3.554 1.00 92.31 132 GLU A CA 1
ATOM 1066 C C . GLU A 1 132 ? -11.895 1.601 2.075 1.00 92.31 132 GLU A C 1
ATOM 1068 O O . GLU A 1 132 ? -11.560 0.782 1.215 1.00 92.31 132 GLU A O 1
ATOM 1073 N N . LYS A 1 133 ? -12.468 2.773 1.778 1.00 93.12 133 LYS A N 1
ATOM 1074 C CA . LYS A 1 133 ? -12.638 3.267 0.413 1.00 93.12 133 LYS A CA 1
ATOM 1075 C C . LYS A 1 133 ? -11.281 3.612 -0.195 1.00 93.12 133 LYS A C 1
ATOM 1077 O O . LYS A 1 133 ? -10.942 3.026 -1.215 1.00 93.12 133 LYS A O 1
ATOM 1082 N N . GLU A 1 134 ? -10.486 4.446 0.466 1.00 91.94 134 GLU A N 1
ATOM 1083 C CA . GLU A 1 134 ? -9.165 4.860 -0.025 1.00 91.94 134 GLU A CA 1
ATOM 1084 C C . GLU A 1 134 ? -8.221 3.658 -0.195 1.00 91.94 134 GLU A C 1
ATOM 1086 O O . GLU A 1 134 ? -7.527 3.535 -1.199 1.00 91.94 134 GLU A O 1
ATOM 1091 N N . CYS A 1 135 ? -8.276 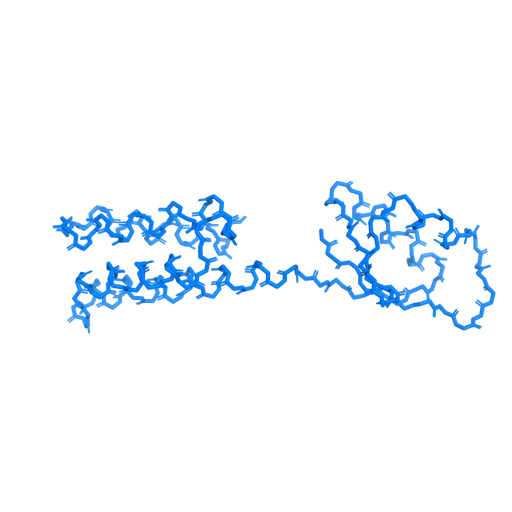2.673 0.710 1.00 90.56 135 CYS A N 1
ATOM 1092 C CA . CYS A 1 135 ? -7.530 1.425 0.541 1.00 90.56 135 CYS A CA 1
ATOM 1093 C C . CYS A 1 135 ? -7.953 0.644 -0.711 1.00 90.56 135 CYS A C 1
ATOM 1095 O O . CYS A 1 135 ? -7.116 0.032 -1.371 1.00 90.56 135 CYS A O 1
ATOM 1097 N N . LYS A 1 136 ? -9.255 0.587 -1.017 1.00 89.44 136 LYS A N 1
ATOM 1098 C CA . LYS A 1 136 ? -9.750 -0.107 -2.215 1.00 89.44 136 LYS A CA 1
ATOM 1099 C C . LYS A 1 136 ? -9.380 0.655 -3.479 1.00 89.44 136 LYS A C 1
ATOM 1101 O O . LYS A 1 136 ? -8.973 0.009 -4.439 1.00 89.44 136 LYS A O 1
ATOM 1106 N N . ASP A 1 137 ? -9.498 1.976 -3.455 1.00 88.94 137 ASP A N 1
ATOM 1107 C CA . ASP A 1 137 ? -9.149 2.840 -4.578 1.00 88.94 137 ASP A CA 1
ATOM 1108 C C . ASP A 1 137 ? -7.644 2.716 -4.882 1.00 88.94 137 ASP A C 1
ATOM 1110 O O . ASP A 1 137 ? -7.280 2.479 -6.025 1.00 88.94 137 ASP A O 1
ATOM 1114 N N . PHE A 1 138 ? -6.772 2.685 -3.869 1.00 86.44 138 PHE A N 1
ATOM 1115 C CA . PHE A 1 138 ? -5.332 2.459 -4.061 1.00 86.44 138 PHE A CA 1
ATOM 1116 C C . PHE A 1 138 ? -4.984 1.061 -4.613 1.00 86.44 138 PHE A C 1
ATOM 1118 O O . PHE A 1 138 ? -4.045 0.891 -5.391 1.00 86.44 138 PHE A O 1
ATOM 1125 N N . LEU A 1 139 ? -5.702 0.017 -4.178 1.00 82.25 139 LEU A N 1
ATOM 1126 C CA . LEU A 1 139 ? -5.400 -1.371 -4.558 1.00 82.25 139 LEU A CA 1
ATOM 1127 C C . LEU A 1 139 ? -6.009 -1.789 -5.901 1.00 82.25 139 LEU A C 1
ATOM 1129 O O . LEU A 1 139 ? -5.478 -2.694 -6.553 1.00 82.25 139 LEU A O 1
ATOM 1133 N N . PHE A 1 140 ? -7.152 -1.209 -6.267 1.00 81.38 140 PHE A N 1
ATOM 1134 C CA . PHE A 1 140 ? -7.984 -1.666 -7.381 1.00 81.38 140 PHE A CA 1
ATOM 1135 C C . PHE A 1 140 ? -8.384 -0.561 -8.370 1.00 81.38 140 PHE A C 1
ATOM 1137 O O . PHE A 1 140 ? -8.976 -0.901 -9.398 1.00 81.38 140 PHE A O 1
ATOM 1144 N N . GLY A 1 141 ? -8.109 0.710 -8.063 1.00 65.88 141 GLY A N 1
ATOM 1145 C CA . GLY A 1 141 ? -8.250 1.850 -8.977 1.00 65.88 141 GLY A CA 1
ATOM 1146 C C . GLY A 1 141 ? -7.105 1.934 -9.977 1.00 65.88 141 GLY A C 1
ATOM 1147 O O . GLY A 1 141 ? -7.391 2.357 -11.120 1.00 65.88 141 GLY A O 1
#

Secondary structure (DSSP, 8-state):
-EEEEE--SSPPSSS-HHHHGGGS-EETTTTEEE--HHHHHHHHHHHHTTT-EEEEE--HHHHHHHHHHHHHHHHHHHHHTTSS-HHHHHHHHHHHHHHH-GGGS-HHHHHHHHHHHHHHHS--HHHHHHHHHHHHHHHH-

Sequence (141 aa):
MLLVVRFPKKQWKKVNISRFLSKFEKIRASTIIDVPEKELDHVLRVLSRNDCDVKLVKPVKKEVEEKIVSELLKLCQKVRMNEAQPKEIEKFAADAIAKFSLEKLDEEAADILHLGIEFGKEPNLLTLSEIEKECKDFLFG

pLDDT: mean 79.43, std 12.03, range [42.44, 93.81]

Radius of gyration: 20.73 Å; chains: 1; bounding box: 42×24×56 Å

Foldseek 3Di:
DKKQKAADPDDWDDDPLVVVQPVFDDDPDPGITDDDPVCVVVNVVVSVNRVIDIDDDDPVLLVLLLVLLVVLLVQLVCVVVVNDALLVLLVSLVVSCVVQPPVSHDPLSNVLSVLSNVCSVPPDPVSSVVSNVSSCVSNPD